Protein AF-A0A1M6Z932-F1 (afdb_monomer_lite)

Secondary structure (DSSP, 8-state):
-------------------TTSTTTTSTTTSTT-EEETTEEHHHHH--SS-TTS--PPPHHHHHHHHHHHHHHHHHHHHH-SPPEEEE----HHHHHHTT--TT-GGGGT---EEE-

pLDDT: mean 80.78, std 24.27, range [32.44, 98.62]

Organism: Xylanibacter ruminicola (NCBI:txid839)

InterPro domains:
  IPR009045 Peptidase M74/Hedgehog-like, zinc-binding domain superfamily [G3DSA:3.30.1380.10] (39-117)
  IPR009045 Peptidase M74/Hedgehog-like, zinc-binding domain superfamily [SSF55166] (39-117)
  IPR013230 Peptidase M15A, C-terminal [PF08291] (40-117)

Radius of gyration: 21.98 Å; chains: 1; bounding box: 64×64×30 Å

Sequence (117 aa):
MEQIIQLNSQAKLSEHLASPSEAALGHSNKLDGSHLSPNFTLGEFTRSASHPEVYNIPSHEAIENLKRLCGWLEELRKRGGEPIRINSGYRSPQLNKAIHGNANSNHMTGCACDIRV

Foldseek 3Di:
DDDDDDDDDDDDDDPDPPDPPPVVVPPPPPQLQPDLDPQDGPVQAQDDPVCNVDGRDADPQLSPLLSVVVVVVVVVCVVVVDDKHFPYFAGDPVRCVVVVHDPPDCSPRRNDTDIDD

Structure (mmCIF, N/CA/C/O backbone):
data_AF-A0A1M6Z932-F1
#
_entry.id   AF-A0A1M6Z932-F1
#
loop_
_atom_site.group_PDB
_atom_site.id
_atom_site.type_symbol
_atom_site.label_atom_id
_atom_site.label_alt_id
_atom_site.label_comp_id
_atom_site.label_asym_id
_atom_site.label_entity_id
_atom_site.label_seq_id
_atom_site.pdbx_PDB_ins_code
_atom_site.Cartn_x
_atom_site.Cartn_y
_atom_site.Cartn_z
_atom_site.occupancy
_atom_site.B_iso_or_equiv
_atom_site.auth_seq_id
_atom_site.auth_comp_id
_atom_site.auth_asym_id
_atom_site.auth_atom_id
_atom_site.pdbx_PDB_model_num
ATOM 1 N N . MET A 1 1 ? 44.412 49.130 12.805 1.00 37.16 1 MET A N 1
ATOM 2 C CA . MET A 1 1 ? 44.266 48.918 11.354 1.00 37.16 1 MET A CA 1
ATOM 3 C C . MET A 1 1 ? 45.080 47.690 10.990 1.00 37.16 1 MET A C 1
ATOM 5 O O . MET A 1 1 ? 46.259 47.696 11.300 1.00 37.16 1 MET A O 1
ATOM 9 N N . GLU A 1 2 ? 44.393 46.694 10.417 1.00 36.62 2 GLU A N 1
ATOM 10 C CA . GLU A 1 2 ? 44.892 45.596 9.553 1.00 36.62 2 GLU A CA 1
ATOM 11 C C . GLU A 1 2 ? 45.837 44.547 10.191 1.00 36.62 2 GLU A C 1
ATOM 13 O O . GLU A 1 2 ? 46.919 44.875 10.655 1.00 36.62 2 GLU A O 1
ATOM 18 N N . GLN A 1 3 ? 45.344 43.328 10.494 1.00 37.41 3 GLN A N 1
ATOM 19 C CA . GLN A 1 3 ? 45.290 42.100 9.647 1.00 37.41 3 GLN A CA 1
ATOM 20 C C . GLN A 1 3 ? 46.708 41.498 9.425 1.00 37.41 3 GLN A C 1
ATOM 22 O O . GLN A 1 3 ? 47.617 42.222 9.062 1.00 37.41 3 GLN A O 1
ATOM 27 N N . ILE A 1 4 ? 47.034 40.213 9.645 1.00 41.38 4 ILE A N 1
ATOM 28 C CA . ILE A 1 4 ? 46.368 38.965 9.233 1.00 41.38 4 ILE A CA 1
ATOM 29 C C . ILE A 1 4 ? 46.730 37.815 10.200 1.00 41.38 4 ILE A C 1
ATOM 31 O O . ILE A 1 4 ? 47.879 37.635 10.599 1.00 41.38 4 ILE A O 1
ATOM 35 N N . ILE A 1 5 ? 45.705 37.032 10.533 1.00 41.03 5 ILE A N 1
ATOM 36 C CA . ILE A 1 5 ? 45.703 35.820 11.355 1.00 41.03 5 ILE A CA 1
ATOM 37 C C . ILE A 1 5 ? 46.192 34.616 10.537 1.00 41.03 5 ILE A C 1
ATOM 39 O O . ILE A 1 5 ? 45.868 34.463 9.361 1.00 41.03 5 ILE A O 1
ATOM 43 N N . GLN A 1 6 ? 46.951 33.754 11.206 1.00 42.09 6 GLN A N 1
ATOM 44 C CA . GLN A 1 6 ? 47.479 32.477 10.737 1.00 42.09 6 GLN A CA 1
ATOM 45 C C . GLN A 1 6 ? 46.390 31.597 10.089 1.00 42.09 6 GLN A C 1
ATOM 47 O O . GLN A 1 6 ? 45.404 31.228 10.726 1.00 42.09 6 GLN A O 1
ATOM 52 N N . LEU A 1 7 ? 46.583 31.275 8.808 1.00 40.50 7 LEU A N 1
ATOM 53 C CA . LEU A 1 7 ? 45.700 30.454 7.979 1.00 40.50 7 LEU A CA 1
ATOM 54 C C . LEU A 1 7 ? 45.703 28.988 8.436 1.00 40.50 7 LEU A C 1
ATOM 56 O O . LEU A 1 7 ? 46.651 28.252 8.181 1.00 40.50 7 LEU A O 1
ATOM 60 N N . ASN A 1 8 ? 44.594 28.568 9.041 1.00 45.03 8 ASN A N 1
ATOM 61 C CA . ASN A 1 8 ? 44.130 27.183 9.065 1.00 45.03 8 ASN A CA 1
ATOM 62 C C . ASN A 1 8 ? 42.678 27.166 8.560 1.00 45.03 8 ASN A C 1
ATOM 64 O O . ASN A 1 8 ? 41.741 27.390 9.324 1.00 45.03 8 ASN A O 1
ATOM 68 N N . SER A 1 9 ? 42.487 26.902 7.269 1.00 38.88 9 SER A N 1
ATOM 69 C CA . SER A 1 9 ? 41.191 26.563 6.665 1.00 38.88 9 SER A CA 1
ATOM 70 C C . SER A 1 9 ? 41.449 25.525 5.565 1.00 38.88 9 SER A C 1
ATOM 72 O O . SER A 1 9 ? 42.103 25.788 4.566 1.00 38.88 9 SER A O 1
ATOM 74 N N . GLN A 1 10 ? 41.241 24.242 5.858 1.00 40.25 10 GLN A N 1
ATOM 75 C CA . GLN A 1 10 ? 40.000 23.520 5.554 1.00 40.25 10 GLN A CA 1
ATOM 76 C C . GLN A 1 10 ? 39.604 23.589 4.065 1.00 40.25 10 GLN A C 1
ATOM 78 O O . GLN A 1 10 ? 39.072 24.582 3.579 1.00 40.25 10 GLN A O 1
ATOM 83 N N . ALA A 1 11 ? 39.810 22.441 3.412 1.00 42.00 11 ALA A N 1
ATOM 84 C CA . ALA A 1 11 ? 38.933 21.837 2.412 1.00 42.00 11 ALA A CA 1
ATOM 85 C C . ALA A 1 11 ? 38.703 22.578 1.082 1.00 42.00 11 ALA A C 1
ATOM 87 O O . ALA A 1 11 ? 37.637 23.129 0.828 1.00 42.00 11 ALA A O 1
ATOM 88 N N . LYS A 1 12 ? 39.636 22.400 0.145 1.00 48.91 12 LYS A N 1
ATOM 89 C CA . LYS A 1 12 ? 39.306 22.109 -1.259 1.00 48.91 12 LYS A CA 1
ATOM 90 C C . LYS A 1 12 ? 40.349 21.136 -1.780 1.00 48.91 12 LYS A C 1
ATOM 92 O O . LYS A 1 12 ? 41.523 21.470 -1.717 1.00 48.91 12 LYS A O 1
ATOM 97 N N . LEU A 1 13 ? 39.910 19.957 -2.225 1.00 34.41 13 LEU A N 1
ATOM 98 C CA . LEU A 1 13 ? 40.473 19.128 -3.307 1.00 34.41 13 LEU A CA 1
ATOM 99 C C . LEU A 1 13 ? 39.934 17.693 -3.175 1.00 34.41 13 LEU A C 1
ATOM 101 O O . LEU A 1 13 ? 40.584 16.798 -2.648 1.00 34.41 13 LEU A O 1
ATOM 105 N N . SER A 1 14 ? 38.704 17.488 -3.631 1.00 34.81 14 SER A N 1
ATOM 106 C CA . SER A 1 14 ? 38.351 16.363 -4.503 1.00 34.81 14 SER A CA 1
ATOM 107 C C . SER A 1 14 ? 36.891 16.533 -4.905 1.00 34.81 14 SER A C 1
ATOM 109 O O . SER A 1 14 ? 35.972 16.379 -4.106 1.00 34.81 14 SER A O 1
ATOM 111 N N . GLU A 1 15 ? 36.680 16.900 -6.164 1.00 47.06 15 GLU A N 1
ATOM 112 C CA . GLU A 1 15 ? 35.437 16.584 -6.852 1.00 47.06 15 GLU A CA 1
ATOM 113 C C . GLU A 1 15 ? 35.344 15.056 -6.899 1.00 47.06 15 GLU A C 1
ATOM 115 O O . GLU A 1 15 ? 35.921 14.404 -7.767 1.00 47.06 15 GLU A O 1
ATOM 120 N N . HIS A 1 16 ? 34.691 14.466 -5.901 1.00 38.94 16 HIS A N 1
ATOM 121 C CA . HIS A 1 16 ? 34.265 13.082 -5.976 1.00 38.94 16 HIS A CA 1
ATOM 122 C C . HIS A 1 16 ? 32.884 13.095 -6.623 1.00 38.94 16 HIS A C 1
ATOM 124 O O . HIS A 1 16 ? 31.900 13.516 -6.017 1.00 38.94 16 HIS A O 1
ATOM 130 N N . LEU A 1 17 ? 32.837 12.699 -7.895 1.00 33.44 17 LEU A N 1
ATOM 131 C CA . LEU A 1 17 ? 31.606 12.328 -8.578 1.00 33.44 17 LEU A CA 1
ATOM 132 C C . LEU A 1 17 ? 30.927 11.249 -7.728 1.00 33.44 17 LEU A C 1
ATOM 134 O O . LEU A 1 17 ? 31.332 10.088 -7.769 1.00 33.44 17 LEU A O 1
ATOM 138 N N . ALA A 1 18 ? 29.940 11.642 -6.922 1.00 35.62 18 ALA A N 1
ATOM 139 C CA . ALA A 1 18 ? 29.128 10.698 -6.175 1.00 35.62 18 ALA A CA 1
ATOM 140 C C . ALA A 1 18 ? 28.522 9.719 -7.182 1.00 35.62 18 ALA A C 1
ATOM 142 O O . ALA A 1 18 ? 27.786 10.105 -8.096 1.00 35.62 18 ALA A O 1
ATOM 143 N N . SER A 1 19 ? 28.900 8.450 -7.054 1.00 36.34 19 SER A N 1
ATOM 144 C CA . SER A 1 19 ? 28.331 7.393 -7.873 1.00 36.34 19 SER A CA 1
ATOM 145 C C . SER A 1 19 ? 26.809 7.340 -7.640 1.00 36.34 19 SER A C 1
ATOM 147 O O . SER A 1 19 ? 26.358 7.626 -6.526 1.00 36.34 19 SER A O 1
ATOM 149 N N . PRO A 1 20 ? 25.992 6.953 -8.638 1.00 48.44 20 PRO A N 1
ATOM 150 C CA . PRO A 1 20 ? 24.529 6.918 -8.515 1.00 48.44 20 PRO A CA 1
ATOM 151 C C . PRO A 1 20 ? 23.977 6.066 -7.355 1.00 48.44 20 PRO A C 1
ATOM 153 O O . PRO A 1 20 ? 22.772 6.082 -7.115 1.00 48.44 20 PRO A O 1
ATOM 156 N N . SER A 1 21 ? 24.820 5.306 -6.645 1.00 46.19 21 SER A N 1
ATOM 157 C CA . SER A 1 21 ? 24.414 4.401 -5.570 1.00 46.19 21 SER A CA 1
ATOM 158 C C . SER A 1 21 ? 24.280 5.060 -4.189 1.00 46.19 21 SER A C 1
ATOM 160 O O . SER A 1 21 ? 23.534 4.539 -3.362 1.00 46.19 21 SER A O 1
ATOM 162 N N . GLU A 1 22 ? 24.907 6.214 -3.921 1.00 33.06 22 GLU A N 1
ATOM 163 C CA . GLU A 1 22 ? 24.823 6.855 -2.591 1.00 33.06 22 GLU A CA 1
ATOM 164 C C . GLU A 1 22 ? 23.517 7.638 -2.372 1.00 33.06 22 GLU A C 1
ATOM 166 O O . GLU A 1 22 ? 23.001 7.686 -1.255 1.00 33.06 22 GLU A O 1
ATOM 171 N N . ALA A 1 23 ? 22.900 8.173 -3.431 1.00 39.50 23 ALA A N 1
ATOM 172 C CA . ALA A 1 23 ? 21.635 8.914 -3.324 1.00 39.50 23 ALA A CA 1
ATOM 173 C C . ALA A 1 23 ? 20.424 8.022 -2.957 1.00 39.50 23 ALA A C 1
ATOM 175 O O . ALA A 1 23 ? 19.415 8.508 -2.435 1.00 39.50 23 ALA A O 1
ATOM 176 N N . ALA A 1 24 ? 20.520 6.710 -3.196 1.00 42.41 24 ALA A N 1
ATOM 177 C CA . ALA A 1 24 ? 19.451 5.750 -2.912 1.00 42.41 24 ALA A CA 1
ATOM 178 C C . ALA A 1 24 ? 19.448 5.242 -1.457 1.00 42.41 24 ALA A C 1
ATOM 180 O O . ALA A 1 24 ? 18.422 4.760 -0.978 1.00 42.41 24 ALA A O 1
ATOM 181 N N . LEU A 1 25 ? 20.561 5.384 -0.728 1.00 40.91 25 LEU A N 1
ATOM 182 C CA . LEU A 1 25 ? 20.703 4.889 0.649 1.00 40.91 25 LEU A CA 1
ATOM 183 C C . LEU A 1 25 ? 20.061 5.810 1.705 1.00 40.91 25 LEU A C 1
ATOM 185 O O . LEU A 1 25 ? 19.853 5.387 2.838 1.00 40.91 25 LEU A O 1
ATOM 189 N N . GLY A 1 26 ? 19.704 7.049 1.345 1.00 32.44 26 GLY A N 1
ATOM 190 C CA . GLY A 1 26 ? 19.175 8.054 2.280 1.00 32.44 26 GLY A CA 1
ATOM 191 C C . GLY A 1 26 ? 17.648 8.206 2.340 1.00 32.44 26 GLY A C 1
ATOM 192 O O . GLY A 1 26 ? 17.151 8.927 3.202 1.00 32.44 26 GLY A O 1
ATOM 193 N N . HIS A 1 27 ? 16.886 7.559 1.449 1.00 41.44 27 HIS A N 1
ATOM 194 C CA . HIS A 1 27 ? 15.440 7.813 1.310 1.00 41.44 27 HIS A CA 1
ATOM 195 C C . HIS A 1 27 ? 14.532 6.759 1.966 1.00 41.44 27 HIS A C 1
ATOM 197 O O . HIS A 1 27 ? 13.346 7.023 2.163 1.00 41.44 27 HIS A O 1
ATOM 203 N N . SER A 1 28 ? 15.051 5.584 2.340 1.00 46.22 28 SER A N 1
ATOM 204 C CA . SER A 1 28 ? 14.222 4.473 2.839 1.00 46.22 28 SER A CA 1
ATOM 205 C C . SER A 1 28 ? 13.705 4.644 4.275 1.00 46.22 28 SER A C 1
ATOM 207 O O . SER A 1 28 ? 12.860 3.861 4.690 1.00 46.22 28 SER A O 1
ATOM 209 N N . ASN A 1 29 ? 14.152 5.666 5.016 1.00 48.38 29 ASN A N 1
ATOM 210 C CA . ASN A 1 29 ? 13.949 5.750 6.472 1.00 48.38 29 ASN A CA 1
ATOM 211 C C . ASN A 1 29 ? 13.135 6.974 6.949 1.00 48.38 29 ASN A C 1
ATOM 213 O O . ASN A 1 29 ? 13.137 7.304 8.131 1.00 48.38 29 ASN A O 1
ATOM 217 N N . LYS A 1 30 ? 12.520 7.732 6.028 1.00 46.53 30 LYS A N 1
ATOM 218 C CA . LYS A 1 30 ? 11.697 8.917 6.365 1.00 46.53 30 LYS A CA 1
ATOM 219 C C . LYS A 1 30 ? 10.206 8.726 6.092 1.00 46.53 30 LYS A C 1
ATOM 221 O O . LYS A 1 30 ? 9.394 9.410 6.706 1.00 46.53 30 LYS A O 1
ATOM 226 N N . LEU A 1 31 ? 9.849 7.846 5.155 1.00 57.81 31 LEU A N 1
ATOM 227 C CA . LEU A 1 31 ? 8.459 7.612 4.753 1.00 57.81 31 LEU A CA 1
ATOM 228 C C . LEU A 1 31 ? 7.871 6.326 5.342 1.00 57.81 31 LEU A C 1
ATOM 230 O O . LEU A 1 31 ? 6.660 6.145 5.289 1.00 57.81 31 LEU A O 1
ATOM 234 N N . ASP A 1 32 ? 8.687 5.446 5.911 1.00 66.94 32 ASP A N 1
ATOM 235 C CA . ASP A 1 32 ? 8.248 4.200 6.545 1.00 66.94 32 ASP A CA 1
ATOM 236 C C . ASP A 1 32 ? 7.232 4.443 7.677 1.00 66.94 32 ASP A C 1
ATOM 238 O O . ASP A 1 32 ? 6.204 3.770 7.733 1.00 66.94 32 ASP A O 1
ATOM 242 N N . GLY A 1 33 ? 7.460 5.467 8.502 1.00 81.19 33 GLY A N 1
ATOM 243 C CA . GLY A 1 33 ? 6.545 5.920 9.551 1.00 81.19 33 GLY A CA 1
ATOM 244 C C . GLY A 1 33 ? 5.436 6.866 9.077 1.00 81.19 33 GLY A C 1
ATOM 245 O O . GLY A 1 33 ? 4.681 7.371 9.905 1.00 81.19 33 GLY A O 1
ATOM 246 N N . SER A 1 34 ? 5.328 7.156 7.774 1.00 91.88 34 SER A N 1
ATOM 247 C CA . SER A 1 34 ? 4.267 8.036 7.270 1.00 91.88 34 SER A CA 1
ATOM 248 C C . SER A 1 34 ? 2.914 7.326 7.293 1.00 91.88 34 SER A C 1
ATOM 250 O O . SER A 1 34 ? 2.778 6.195 6.827 1.00 91.88 34 SER A O 1
ATOM 252 N N . HIS A 1 35 ? 1.899 7.987 7.843 1.00 96.25 35 HIS A N 1
ATOM 253 C CA . HIS A 1 35 ? 0.547 7.441 7.902 1.00 96.25 35 HIS A CA 1
ATOM 254 C C . HIS A 1 35 ? -0.154 7.550 6.544 1.00 96.25 35 HIS A C 1
ATOM 256 O O . HIS A 1 35 ? -0.255 8.634 5.965 1.00 96.25 35 HIS A O 1
ATOM 262 N N . LEU A 1 36 ? -0.676 6.421 6.062 1.00 97.19 36 LEU A N 1
ATOM 263 C CA . LEU A 1 36 ? -1.617 6.361 4.940 1.00 97.19 36 LEU A CA 1
ATOM 264 C C . LEU A 1 36 ? -3.058 6.576 5.422 1.00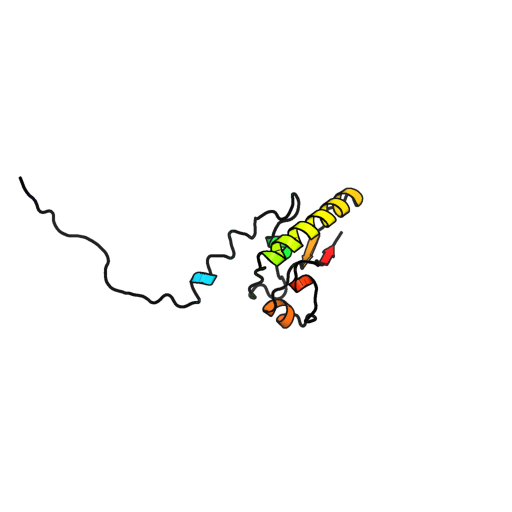 97.19 36 LEU A C 1
ATOM 266 O O . LEU A 1 36 ? -3.886 7.112 4.688 1.00 97.19 36 LEU A O 1
ATOM 270 N N . SER A 1 37 ? -3.331 6.189 6.668 1.00 96.94 37 SER A N 1
ATOM 271 C CA . SER A 1 37 ? -4.552 6.457 7.429 1.00 96.94 37 SER A CA 1
ATOM 272 C C . SER A 1 37 ? -4.242 6.372 8.939 1.00 96.94 37 SER A C 1
ATOM 274 O O . SER A 1 37 ? -3.098 6.080 9.309 1.00 96.94 37 SER A O 1
ATOM 276 N N . PRO A 1 38 ? -5.216 6.615 9.840 1.00 96.56 38 PRO A N 1
ATOM 277 C CA . PRO A 1 38 ? -4.978 6.573 11.284 1.00 96.56 38 PRO A CA 1
ATOM 278 C C . PRO A 1 38 ? -4.330 5.279 11.801 1.00 96.56 38 PRO A C 1
ATOM 280 O O . PRO A 1 38 ? -3.458 5.354 12.662 1.00 96.56 38 PRO A O 1
ATOM 283 N N . ASN A 1 39 ? -4.715 4.110 11.276 1.00 96.69 39 ASN A N 1
ATOM 284 C CA . ASN A 1 39 ? -4.233 2.805 11.749 1.00 96.69 39 ASN A CA 1
ATOM 285 C C . ASN A 1 39 ? -3.240 2.116 10.803 1.00 96.69 39 ASN A C 1
ATOM 287 O O . ASN A 1 39 ? -2.823 1.000 11.102 1.00 96.69 39 ASN A O 1
ATOM 291 N N . PHE A 1 40 ? -2.878 2.746 9.682 1.00 97.38 40 PHE A N 1
ATOM 292 C CA . PHE A 1 40 ? -2.040 2.136 8.651 1.00 97.38 40 PHE A CA 1
ATOM 293 C C . PHE A 1 40 ? -0.915 3.076 8.208 1.00 97.38 40 PHE A C 1
ATOM 295 O O . PHE A 1 40 ? -1.139 4.242 7.865 1.00 97.38 40 PHE A O 1
ATOM 302 N N . THR A 1 41 ? 0.305 2.552 8.182 1.00 97.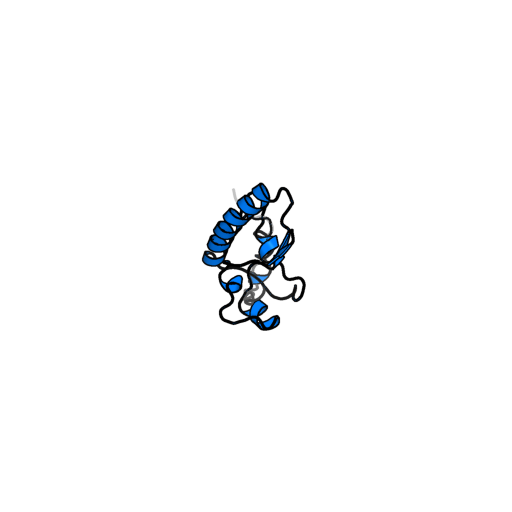19 41 THR A N 1
ATOM 303 C CA . THR A 1 41 ? 1.526 3.263 7.782 1.00 97.19 41 THR A CA 1
ATOM 304 C C . THR A 1 41 ? 2.041 2.769 6.438 1.00 97.19 41 THR A C 1
ATOM 306 O O . THR A 1 41 ? 1.819 1.625 6.050 1.00 97.19 41 THR A O 1
ATOM 309 N N . LEU A 1 42 ? 2.775 3.609 5.712 1.00 96.62 42 LEU A N 1
ATOM 310 C CA . LEU A 1 42 ? 3.362 3.218 4.433 1.00 96.62 42 LEU A CA 1
ATOM 311 C C . LEU A 1 42 ? 4.339 2.044 4.583 1.00 96.62 42 LEU A C 1
ATOM 313 O O . LEU A 1 42 ? 4.358 1.161 3.727 1.00 96.62 42 LEU A O 1
ATOM 317 N N . GLY A 1 43 ? 5.103 1.996 5.678 1.00 95.44 43 GLY A N 1
ATOM 318 C CA . GLY A 1 43 ? 6.045 0.914 5.960 1.00 95.44 43 GLY A CA 1
ATOM 319 C C . GLY A 1 43 ? 5.392 -0.467 6.056 1.00 95.44 43 GLY A C 1
ATOM 320 O O . GLY A 1 43 ? 6.010 -1.459 5.675 1.00 95.44 43 GLY A O 1
ATOM 321 N N . GLU A 1 44 ? 4.137 -0.559 6.503 1.00 95.75 44 GLU A N 1
ATOM 322 C CA . GLU A 1 44 ? 3.388 -1.826 6.520 1.00 95.75 44 GLU A CA 1
ATOM 323 C C . GLU A 1 44 ? 3.064 -2.338 5.112 1.00 95.75 44 GLU A C 1
ATOM 325 O O . GLU A 1 44 ? 3.014 -3.546 4.892 1.00 95.75 44 GLU A O 1
ATOM 330 N N . PHE A 1 45 ? 2.895 -1.434 4.144 1.00 97.25 45 PHE A N 1
ATOM 331 C CA . PHE A 1 45 ? 2.540 -1.781 2.768 1.00 97.25 45 PHE A CA 1
ATOM 332 C C . PHE A 1 45 ? 3.754 -1.970 1.862 1.00 97.25 45 PHE A C 1
ATOM 334 O O . PHE A 1 45 ? 3.616 -2.568 0.799 1.00 97.25 45 PHE A O 1
ATOM 341 N N . THR A 1 46 ? 4.932 -1.480 2.243 1.00 96.31 46 THR A N 1
ATOM 342 C CA . THR A 1 46 ? 6.159 -1.593 1.436 1.00 96.31 46 THR A CA 1
ATOM 343 C C . THR A 1 46 ? 7.123 -2.658 1.951 1.00 96.31 46 THR A C 1
ATOM 345 O O . THR A 1 46 ? 8.084 -3.008 1.265 1.00 96.31 46 THR A O 1
ATOM 348 N N . ARG A 1 47 ? 6.872 -3.243 3.125 1.00 92.81 47 ARG A N 1
ATOM 349 C CA . ARG A 1 47 ? 7.720 -4.303 3.676 1.00 92.81 47 ARG A CA 1
ATOM 350 C C . ARG A 1 47 ? 7.595 -5.605 2.879 1.00 92.81 47 ARG A C 1
ATOM 352 O O . ARG A 1 47 ? 6.497 -6.084 2.613 1.00 92.81 47 ARG A O 1
ATOM 359 N N . SER A 1 48 ? 8.739 -6.216 2.576 1.00 90.69 48 SER A N 1
ATOM 360 C CA . SER A 1 48 ? 8.840 -7.573 2.033 1.00 90.69 48 SER A CA 1
ATOM 361 C C . SER A 1 48 ? 9.654 -8.442 2.985 1.00 90.69 48 SER A C 1
ATOM 363 O O . SER A 1 48 ? 10.816 -8.149 3.246 1.00 90.69 48 SER A O 1
ATOM 365 N N . ALA A 1 49 ? 9.048 -9.505 3.516 1.00 87.38 49 ALA A N 1
ATOM 366 C CA . ALA A 1 49 ? 9.754 -10.455 4.378 1.00 87.38 49 ALA A CA 1
ATOM 367 C C . ALA A 1 49 ? 10.574 -11.482 3.581 1.00 87.38 49 ALA A C 1
ATOM 369 O O . ALA A 1 49 ? 11.558 -12.002 4.093 1.00 87.38 49 ALA A O 1
ATOM 370 N N . SER A 1 50 ? 10.168 -11.786 2.342 1.00 89.38 50 SER A N 1
ATOM 371 C CA . SER A 1 50 ? 10.850 -12.778 1.503 1.00 89.38 50 SER A CA 1
ATOM 372 C C . SER A 1 50 ? 12.068 -12.216 0.777 1.00 89.38 50 SER A C 1
ATOM 374 O O . SER A 1 50 ? 12.981 -12.975 0.484 1.00 89.38 50 SER A O 1
ATOM 376 N N . HIS A 1 51 ? 12.066 -10.911 0.492 1.00 92.88 51 HIS A N 1
ATOM 377 C CA . HIS A 1 51 ? 13.137 -10.210 -0.224 1.00 92.88 51 HIS A CA 1
ATOM 378 C C . HIS A 1 51 ? 13.380 -8.835 0.418 1.00 92.88 51 HIS A C 1
ATOM 380 O O . HIS A 1 51 ? 13.053 -7.807 -0.190 1.00 92.88 51 HIS A O 1
ATOM 386 N N . PRO A 1 52 ? 13.846 -8.787 1.680 1.00 89.06 52 PRO A N 1
ATOM 387 C CA . PRO A 1 52 ? 14.088 -7.532 2.396 1.00 89.06 52 PRO A CA 1
ATOM 388 C C . PRO A 1 52 ? 15.162 -6.653 1.734 1.00 89.06 52 PRO A C 1
ATOM 390 O O . PRO A 1 52 ? 15.196 -5.447 1.962 1.00 89.06 52 PRO A O 1
ATOM 393 N N . GLU A 1 53 ? 16.026 -7.242 0.909 1.00 90.94 53 GLU A N 1
ATOM 394 C CA . GLU A 1 53 ? 17.074 -6.565 0.146 1.00 90.94 53 GLU A CA 1
ATOM 395 C C . GLU A 1 53 ? 16.561 -5.836 -1.105 1.00 90.94 53 GLU A C 1
ATO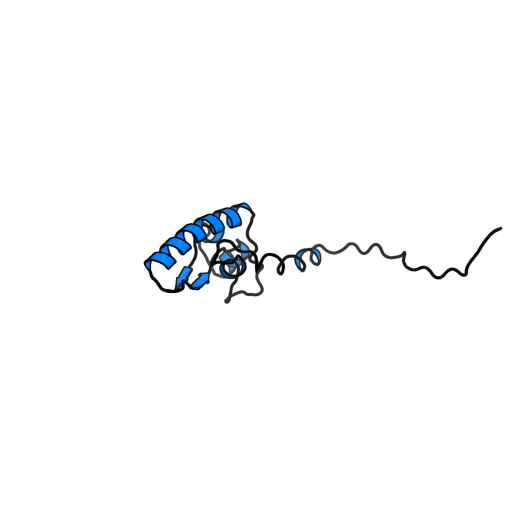M 397 O O . GLU A 1 53 ? 17.265 -4.988 -1.656 1.00 90.94 53 GLU A O 1
ATOM 402 N N . VAL A 1 54 ? 15.345 -6.143 -1.573 1.00 91.94 54 VAL A N 1
ATOM 403 C CA . VAL A 1 54 ? 14.783 -5.522 -2.776 1.00 91.94 54 VAL A CA 1
ATOM 404 C C . VAL A 1 54 ? 14.078 -4.220 -2.419 1.00 91.94 54 VAL A C 1
ATOM 406 O O . VAL A 1 54 ? 13.100 -4.199 -1.672 1.00 91.94 54 VAL A O 1
ATOM 409 N N . TYR A 1 55 ? 14.521 -3.124 -3.036 1.00 90.19 55 TYR A N 1
ATOM 410 C CA . TYR A 1 55 ? 13.874 -1.823 -2.891 1.00 90.19 55 TYR A CA 1
ATOM 411 C C . TYR A 1 55 ? 12.415 -1.866 -3.368 1.00 90.19 55 TYR A C 1
ATOM 413 O O . TYR A 1 55 ? 12.112 -2.014 -4.558 1.00 90.19 55 TYR A O 1
ATOM 421 N N . ASN A 1 56 ? 11.500 -1.691 -2.418 1.00 94.88 56 ASN A N 1
ATOM 422 C CA . ASN A 1 56 ? 10.063 -1.698 -2.650 1.00 94.88 56 ASN A CA 1
ATOM 423 C C . ASN A 1 56 ? 9.458 -0.306 -2.429 1.00 94.88 56 ASN A C 1
ATOM 425 O O . ASN A 1 56 ? 8.682 -0.075 -1.504 1.00 94.88 56 ASN A O 1
ATOM 429 N N . ILE A 1 57 ? 9.872 0.646 -3.265 1.00 94.00 57 ILE A N 1
ATOM 430 C CA . ILE A 1 57 ? 9.504 2.059 -3.132 1.00 94.00 57 ILE A CA 1
ATOM 431 C C . ILE A 1 57 ? 8.331 2.375 -4.080 1.00 94.00 57 ILE A C 1
ATOM 433 O O . ILE A 1 57 ? 8.458 2.144 -5.289 1.00 94.00 57 ILE A O 1
ATOM 437 N N . PRO A 1 58 ? 7.188 2.868 -3.570 1.00 95.75 58 PRO A N 1
ATOM 438 C CA . PRO A 1 58 ? 6.042 3.235 -4.392 1.00 95.75 58 PRO A CA 1
ATOM 439 C C . PRO A 1 58 ? 6.212 4.595 -5.065 1.00 95.75 58 PRO A C 1
ATOM 441 O O . PRO A 1 58 ? 6.877 5.492 -4.549 1.00 95.75 58 PRO A O 1
ATOM 444 N N . SER A 1 59 ? 5.565 4.757 -6.220 1.00 95.69 59 SER A N 1
ATOM 445 C CA . SER A 1 59 ? 5.379 6.066 -6.847 1.00 95.69 59 SER A CA 1
ATOM 446 C C . SER A 1 59 ? 4.356 6.905 -6.070 1.00 95.69 59 SER A C 1
ATOM 448 O O . SER A 1 59 ? 3.573 6.376 -5.280 1.00 95.69 59 SER A O 1
ATOM 450 N N . HIS A 1 60 ? 4.303 8.212 -6.337 1.00 95.88 60 HIS A N 1
ATOM 451 C CA . HIS A 1 60 ? 3.275 9.092 -5.767 1.00 95.88 60 HIS A CA 1
ATOM 452 C C . HIS A 1 60 ? 1.852 8.602 -6.077 1.00 95.88 60 HIS A C 1
ATOM 454 O O . HIS A 1 60 ? 1.000 8.590 -5.197 1.00 95.88 60 HIS A O 1
ATOM 460 N N . GLU A 1 61 ? 1.606 8.138 -7.304 1.00 97.69 61 GLU A N 1
ATOM 461 C CA . GLU A 1 61 ? 0.310 7.577 -7.697 1.00 97.69 61 GLU A CA 1
ATOM 462 C C . GLU A 1 61 ? -0.039 6.320 -6.889 1.00 97.69 61 GLU A C 1
ATOM 464 O O . GLU A 1 61 ? -1.151 6.204 -6.372 1.00 97.69 61 GLU A O 1
ATOM 469 N N . ALA A 1 62 ? 0.924 5.411 -6.711 1.00 97.94 62 ALA A N 1
ATOM 470 C CA . ALA A 1 62 ? 0.725 4.221 -5.895 1.00 97.94 62 ALA A CA 1
ATOM 471 C C . ALA A 1 62 ? 0.454 4.583 -4.425 1.00 97.94 62 ALA A C 1
ATOM 473 O O . ALA A 1 62 ? -0.403 3.964 -3.803 1.00 97.94 62 ALA A O 1
ATOM 474 N N . ILE A 1 63 ? 1.110 5.614 -3.877 1.00 97.88 63 ILE A N 1
ATOM 475 C CA . ILE A 1 63 ? 0.829 6.122 -2.523 1.00 97.88 63 ILE A CA 1
ATOM 476 C C . ILE A 1 63 ? -0.610 6.645 -2.417 1.00 97.88 63 ILE A C 1
ATOM 478 O O . ILE A 1 63 ? -1.301 6.328 -1.450 1.00 97.88 63 ILE A O 1
ATOM 482 N N . GLU A 1 64 ? -1.100 7.403 -3.400 1.00 98.25 64 GLU A N 1
ATOM 483 C CA . GLU A 1 64 ? -2.490 7.881 -3.397 1.00 98.25 64 GLU A CA 1
ATOM 484 C C . GLU A 1 64 ? -3.501 6.729 -3.501 1.00 98.25 64 GLU A C 1
ATOM 486 O O . GLU A 1 64 ? -4.532 6.738 -2.823 1.00 98.25 64 GLU A O 1
ATOM 491 N N . ASN A 1 65 ? -3.193 5.690 -4.279 1.00 98.62 65 ASN A N 1
ATOM 492 C CA . ASN A 1 65 ? -4.007 4.474 -4.324 1.00 98.62 65 ASN A CA 1
ATOM 493 C C . ASN A 1 65 ? -4.001 3.731 -2.983 1.00 98.62 65 ASN A C 1
ATOM 495 O O . ASN A 1 65 ? -5.065 3.347 -2.497 1.00 98.62 65 ASN A O 1
ATOM 499 N N . LEU A 1 66 ? -2.839 3.622 -2.335 1.00 98.50 66 LEU A N 1
ATOM 500 C CA . LEU A 1 66 ? -2.714 3.024 -1.009 1.00 98.50 66 LEU A CA 1
ATOM 501 C C . LEU A 1 66 ? -3.512 3.798 0.048 1.00 98.50 66 LEU A C 1
ATOM 503 O O . LEU A 1 66 ? -4.168 3.172 0.875 1.00 98.50 66 LEU A O 1
ATOM 507 N N . LYS A 1 67 ? -3.532 5.137 0.009 1.00 98.38 67 LYS A N 1
ATOM 508 C CA . LYS A 1 67 ? -4.378 5.949 0.907 1.00 98.38 67 LYS A CA 1
ATOM 509 C C . LYS A 1 67 ? -5.863 5.632 0.726 1.00 98.38 67 LYS A C 1
ATOM 511 O O . LYS A 1 67 ? -6.576 5.438 1.710 1.00 98.38 67 LYS A O 1
ATOM 516 N N . ARG A 1 68 ? -6.334 5.526 -0.525 1.00 98.56 68 ARG A N 1
ATOM 517 C CA . ARG A 1 68 ? -7.725 5.133 -0.825 1.00 98.56 68 ARG A CA 1
ATOM 518 C C . ARG A 1 68 ? -8.022 3.723 -0.321 1.00 98.56 68 ARG A C 1
ATOM 520 O O . ARG A 1 68 ? -9.051 3.518 0.316 1.00 98.56 68 ARG A O 1
ATOM 527 N N . LEU A 1 69 ? -7.117 2.774 -0.566 1.00 98.38 69 LEU A N 1
ATOM 528 C CA . LEU A 1 69 ? -7.212 1.401 -0.068 1.00 98.38 69 LEU A CA 1
ATOM 529 C C . LEU A 1 69 ? -7.299 1.368 1.465 1.00 98.38 69 LEU A C 1
ATOM 531 O O . LEU A 1 69 ? -8.177 0.703 2.008 1.00 98.38 69 LEU A O 1
ATOM 535 N N . CYS A 1 70 ? -6.456 2.136 2.160 1.00 98.31 70 CYS A N 1
ATOM 536 C CA . CYS A 1 70 ? -6.479 2.236 3.618 1.00 98.31 70 CYS A CA 1
ATOM 537 C C . CYS A 1 70 ? -7.814 2.781 4.134 1.00 98.31 70 CYS A C 1
ATOM 539 O O . CYS A 1 70 ? -8.319 2.268 5.124 1.00 98.31 70 CYS A O 1
ATOM 541 N N . GLY A 1 71 ? -8.448 3.729 3.434 1.00 98.00 71 GLY A N 1
ATOM 542 C CA . GLY A 1 71 ? -9.802 4.185 3.770 1.00 98.00 71 GLY A CA 1
ATOM 543 C C . GLY A 1 71 ? -10.826 3.042 3.836 1.00 98.00 71 GLY A C 1
ATOM 544 O O . GLY A 1 71 ? -11.618 2.975 4.774 1.00 98.00 71 GLY A O 1
ATOM 545 N N . TRP A 1 72 ? -10.768 2.091 2.899 1.00 97.56 72 TRP A N 1
ATOM 546 C CA . TRP A 1 72 ? -11.621 0.895 2.931 1.00 97.56 72 TRP A CA 1
ATOM 547 C C . TRP A 1 72 ? -11.254 -0.066 4.064 1.00 97.56 72 TRP A C 1
ATOM 549 O O . TRP A 1 72 ? -12.142 -0.638 4.696 1.00 97.56 72 TRP A O 1
ATOM 559 N N . LEU A 1 73 ? -9.960 -0.231 4.345 1.00 97.38 73 LEU A N 1
ATOM 560 C CA . LEU A 1 73 ? -9.488 -1.079 5.442 1.00 97.38 73 LEU A CA 1
ATOM 561 C C . LEU A 1 73 ? -9.900 -0.531 6.813 1.00 97.38 73 LEU A C 1
ATOM 563 O O . LEU A 1 73 ? -10.220 -1.314 7.701 1.00 97.38 73 LEU A O 1
ATOM 567 N N . GLU A 1 74 ? -9.954 0.791 6.990 1.00 97.56 74 GLU A N 1
ATOM 568 C CA . GLU A 1 74 ? -10.469 1.409 8.219 1.00 97.56 74 GLU A CA 1
ATOM 569 C C . GLU A 1 74 ? -11.944 1.058 8.444 1.00 97.56 74 GLU A C 1
ATOM 571 O O . GLU A 1 74 ? -12.339 0.683 9.548 1.00 97.56 74 GLU A O 1
ATOM 576 N N . GLU A 1 75 ? -12.766 1.115 7.394 1.00 96.88 75 GLU A N 1
ATOM 577 C CA . GLU A 1 75 ? -14.172 0.709 7.476 1.00 96.88 75 GLU A CA 1
ATOM 578 C C . GLU A 1 75 ? -14.324 -0.791 7.745 1.00 96.88 75 GLU A C 1
ATOM 580 O O . GLU A 1 75 ? -15.173 -1.195 8.544 1.00 96.88 75 GLU A O 1
ATOM 585 N N . LEU A 1 76 ? -13.472 -1.623 7.138 1.00 95.25 76 LEU A N 1
ATOM 586 C CA . LEU A 1 76 ? -13.437 -3.059 7.412 1.00 95.25 76 LEU A CA 1
ATOM 587 C C . LEU A 1 76 ? -13.061 -3.338 8.875 1.00 95.25 76 LEU A C 1
ATOM 589 O O . LEU A 1 76 ? -13.741 -4.119 9.538 1.00 95.25 76 LEU A O 1
ATOM 593 N N . ARG A 1 77 ? -12.044 -2.646 9.403 1.00 95.94 77 ARG A N 1
ATOM 594 C CA . ARG A 1 77 ? -11.598 -2.747 10.800 1.00 95.94 77 ARG A CA 1
ATOM 595 C C . ARG A 1 77 ? -12.714 -2.357 11.770 1.00 95.94 77 ARG A C 1
ATOM 597 O O . ARG A 1 77 ? -12.982 -3.090 12.718 1.00 95.94 77 ARG A O 1
ATOM 604 N N . LYS A 1 78 ? -13.407 -1.238 11.517 1.00 95.56 78 LYS A N 1
ATOM 605 C CA . LYS A 1 78 ? -14.539 -0.775 12.344 1.00 95.56 78 LYS A CA 1
ATOM 606 C C . LYS A 1 78 ? -15.670 -1.799 12.412 1.00 95.56 78 LYS A C 1
ATOM 608 O O . LYS A 1 78 ? -16.265 -1.973 13.469 1.00 95.56 78 LYS A O 1
ATOM 613 N N . ARG A 1 79 ? -15.978 -2.461 11.293 1.00 95.19 79 ARG A N 1
ATOM 614 C CA . ARG A 1 79 ? -17.055 -3.463 11.213 1.00 95.19 79 ARG A CA 1
ATOM 615 C C . ARG A 1 79 ? -16.656 -4.808 11.812 1.00 95.19 79 ARG A C 1
ATOM 617 O O . ARG A 1 79 ? -17.506 -5.475 12.388 1.00 95.19 79 ARG A O 1
ATOM 624 N N . GLY A 1 80 ? -15.394 -5.203 11.649 1.00 90.75 80 GLY A N 1
ATOM 625 C CA . GLY A 1 80 ? -14.874 -6.473 12.153 1.00 90.75 80 GLY A CA 1
ATOM 626 C C . GLY A 1 80 ? -14.574 -6.469 13.651 1.00 90.75 80 GLY A C 1
ATOM 627 O O . GLY A 1 80 ? -14.580 -7.529 14.261 1.00 90.75 80 GLY A O 1
ATOM 628 N N . GLY A 1 81 ? -14.306 -5.304 14.248 1.00 90.06 81 GLY A N 1
ATOM 629 C CA . GLY A 1 81 ? -13.960 -5.177 15.670 1.00 90.06 81 GLY A CA 1
ATOM 630 C C . GLY A 1 81 ? -12.537 -5.629 16.024 1.00 90.06 81 GLY A C 1
ATOM 631 O O . GLY A 1 81 ? -12.067 -5.330 17.117 1.00 90.06 81 GLY A O 1
ATOM 632 N N . GLU A 1 82 ? -11.831 -6.274 15.093 1.00 88.94 82 GLU A N 1
ATOM 633 C CA . GLU A 1 82 ? -10.477 -6.801 15.274 1.00 88.94 82 GLU A CA 1
ATOM 634 C C . GLU A 1 82 ? -9.427 -6.004 14.476 1.00 88.94 82 GLU A C 1
ATOM 636 O O . GLU A 1 82 ? -9.730 -5.429 13.420 1.00 88.94 82 GLU A O 1
ATOM 641 N N . PRO A 1 83 ? -8.164 -5.951 14.940 1.00 92.69 83 PRO A N 1
ATOM 642 C CA . PRO A 1 83 ? -7.080 -5.345 14.182 1.00 92.69 83 PRO A CA 1
ATOM 643 C C . PRO A 1 83 ? -6.776 -6.086 12.874 1.00 92.69 83 PRO A C 1
ATOM 645 O O . PRO A 1 83 ? -6.490 -7.277 12.875 1.00 92.69 83 PRO A O 1
ATOM 648 N N . ILE A 1 84 ? -6.710 -5.352 11.763 1.00 96.62 84 ILE A N 1
ATOM 649 C CA . ILE A 1 84 ? -6.242 -5.886 10.476 1.00 96.62 84 ILE A CA 1
ATOM 650 C C . ILE A 1 84 ? -4.714 -5.815 10.424 1.00 96.62 84 ILE A C 1
ATOM 652 O O . ILE A 1 84 ? -4.142 -4.746 10.635 1.00 96.62 84 ILE A O 1
ATOM 656 N N . ARG A 1 85 ? -4.054 -6.932 10.100 1.00 95.81 85 ARG A N 1
ATOM 657 C CA . ARG A 1 85 ? -2.605 -6.991 9.853 1.00 95.81 85 ARG A CA 1
ATOM 658 C C . ARG A 1 85 ? -2.316 -7.063 8.360 1.00 95.81 85 ARG A C 1
ATOM 660 O O . ARG A 1 85 ? -2.888 -7.900 7.662 1.00 95.81 85 ARG A O 1
ATOM 667 N N . ILE A 1 86 ? -1.390 -6.233 7.891 1.00 96.38 86 ILE A N 1
ATOM 668 C CA . ILE A 1 86 ? -0.936 -6.239 6.498 1.00 96.38 86 ILE A CA 1
ATOM 669 C C . ILE A 1 86 ? 0.181 -7.273 6.345 1.00 96.38 86 ILE A C 1
ATOM 671 O O . ILE A 1 86 ? 1.236 -7.158 6.967 1.00 96.38 86 ILE A O 1
ATOM 675 N N . ASN A 1 87 ? -0.057 -8.300 5.528 1.00 94.19 87 ASN A N 1
ATOM 676 C CA . ASN A 1 87 ? 0.959 -9.297 5.186 1.00 94.19 87 ASN A CA 1
ATOM 677 C C . ASN A 1 87 ? 1.814 -8.818 4.009 1.00 94.19 87 ASN A C 1
ATOM 679 O O . ASN A 1 87 ? 3.022 -9.044 3.988 1.00 94.19 87 ASN A O 1
ATOM 683 N N . SER A 1 88 ? 1.179 -8.188 3.017 1.00 94.06 88 SER A N 1
ATOM 684 C CA . SER A 1 88 ? 1.862 -7.561 1.888 1.00 94.06 88 SER A CA 1
ATOM 685 C C . SER A 1 88 ? 1.008 -6.436 1.294 1.00 94.06 88 SER A C 1
ATOM 687 O O . SER A 1 88 ? -0.219 -6.513 1.310 1.00 94.06 88 SER A O 1
ATOM 689 N N . GLY A 1 89 ? 1.645 -5.387 0.774 1.00 96.06 89 GLY A N 1
ATOM 690 C CA . GLY A 1 89 ? 0.971 -4.250 0.146 1.00 96.06 89 GLY A CA 1
ATOM 691 C C . GLY A 1 89 ? 1.501 -3.993 -1.259 1.00 96.06 89 GLY A C 1
ATOM 692 O O . GLY A 1 89 ? 1.435 -4.865 -2.123 1.00 96.06 89 GLY A O 1
ATOM 693 N N . TYR A 1 90 ? 2.038 -2.800 -1.489 1.00 98.12 90 TYR A N 1
ATOM 694 C CA . TYR A 1 90 ? 2.660 -2.442 -2.756 1.00 98.12 90 TYR A CA 1
ATOM 695 C C . TYR A 1 90 ? 3.817 -3.384 -3.120 1.00 98.12 90 TYR A C 1
ATOM 697 O O . TYR A 1 90 ? 4.559 -3.850 -2.253 1.00 98.12 90 TYR A O 1
ATOM 705 N N . ARG A 1 91 ? 3.988 -3.643 -4.420 1.00 97.62 91 ARG A N 1
ATOM 706 C CA . ARG A 1 91 ? 5.125 -4.396 -4.962 1.00 97.62 91 ARG A CA 1
ATOM 707 C C . ARG A 1 91 ? 5.741 -3.646 -6.134 1.00 97.62 91 ARG A C 1
ATOM 709 O O . ARG A 1 91 ? 5.104 -3.498 -7.171 1.00 97.62 91 ARG A O 1
ATOM 716 N N . SER A 1 92 ? 6.998 -3.234 -6.003 1.00 97.06 92 SER A N 1
ATOM 717 C CA . SER A 1 92 ? 7.768 -2.684 -7.117 1.00 97.06 92 SER A CA 1
ATOM 718 C C . SER A 1 92 ? 7.877 -3.712 -8.250 1.00 97.06 92 SER A C 1
ATOM 720 O O . SER A 1 92 ? 7.803 -4.918 -7.991 1.00 97.06 92 SER A O 1
ATOM 722 N N . PRO A 1 93 ? 8.082 -3.291 -9.510 1.00 96.44 93 PRO A N 1
ATOM 723 C CA . PRO A 1 93 ? 8.292 -4.229 -10.614 1.00 96.44 93 PRO A CA 1
ATOM 724 C C . P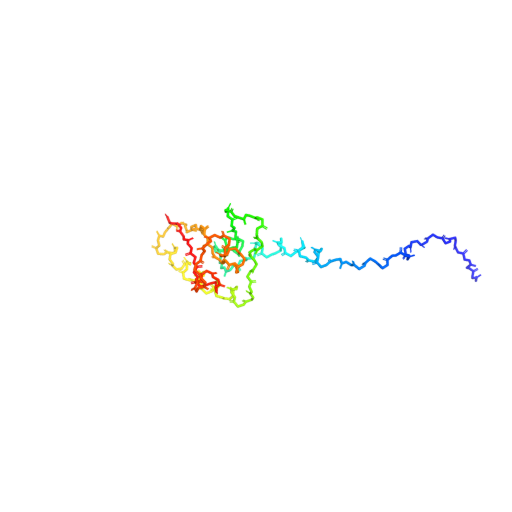RO A 1 93 ? 9.408 -5.245 -10.337 1.00 96.44 93 PRO A C 1
ATOM 726 O O . PRO A 1 93 ? 9.277 -6.422 -10.674 1.00 96.44 93 PRO A O 1
ATOM 729 N N . GLN A 1 94 ? 10.482 -4.803 -9.677 1.00 96.25 94 GLN A N 1
ATOM 730 C CA . GLN A 1 94 ? 11.611 -5.636 -9.270 1.00 96.25 94 GLN A CA 1
ATOM 731 C C . GLN A 1 94 ? 11.182 -6.683 -8.239 1.00 96.25 94 GLN A C 1
ATOM 733 O O . GLN A 1 94 ? 11.428 -7.870 -8.451 1.00 96.25 94 GLN A O 1
ATOM 738 N N . LEU A 1 95 ? 10.496 -6.265 -7.169 1.00 96.75 95 LEU A N 1
ATOM 739 C CA . LEU A 1 95 ? 10.011 -7.185 -6.141 1.00 96.75 95 LEU A CA 1
ATOM 740 C C . LEU A 1 95 ? 8.985 -8.165 -6.711 1.00 96.75 95 LEU A C 1
ATOM 742 O O . LEU A 1 95 ? 9.090 -9.365 -6.479 1.00 96.75 95 LEU A O 1
ATOM 746 N N . ASN A 1 96 ? 8.017 -7.672 -7.488 1.00 97.38 96 ASN A N 1
ATOM 747 C CA . ASN A 1 96 ? 6.985 -8.503 -8.096 1.00 97.38 96 ASN A CA 1
ATOM 748 C C . ASN A 1 96 ? 7.604 -9.579 -8.997 1.00 97.38 96 ASN A C 1
ATOM 750 O O . ASN A 1 96 ? 7.202 -10.735 -8.923 1.00 97.38 96 ASN A O 1
ATOM 754 N N . LYS A 1 97 ? 8.630 -9.234 -9.785 1.00 96.81 97 LYS A N 1
ATOM 755 C CA . LYS A 1 97 ? 9.371 -10.210 -10.594 1.00 96.81 97 LYS A CA 1
ATOM 756 C C . LYS A 1 97 ? 10.138 -11.221 -9.734 1.00 96.81 97 LYS A C 1
ATOM 758 O O . LYS A 1 97 ? 10.106 -12.405 -10.060 1.00 96.81 97 LYS A O 1
ATOM 763 N N . ALA A 1 98 ? 10.800 -10.774 -8.663 1.00 96.00 98 ALA A N 1
ATOM 764 C CA . ALA A 1 98 ? 11.572 -11.639 -7.764 1.00 96.00 98 ALA A CA 1
ATOM 765 C C . ALA A 1 98 ? 10.703 -12.720 -7.102 1.00 96.00 98 ALA A C 1
ATOM 767 O O . ALA A 1 98 ? 11.126 -13.862 -6.977 1.00 96.00 98 ALA A O 1
ATOM 768 N N . ILE A 1 99 ? 9.453 -12.387 -6.766 1.00 95.31 99 ILE A N 1
ATOM 769 C CA . ILE A 1 99 ? 8.490 -13.337 -6.188 1.00 95.31 99 ILE A CA 1
ATOM 770 C C . ILE A 1 99 ? 7.633 -14.068 -7.236 1.00 95.31 99 ILE A C 1
ATOM 772 O O . ILE A 1 99 ? 6.640 -14.696 -6.874 1.00 95.31 99 ILE A O 1
ATOM 776 N N . HIS A 1 100 ? 7.964 -13.954 -8.527 1.00 96.31 100 HIS A N 1
ATOM 777 C CA . HIS A 1 100 ? 7.201 -14.539 -9.640 1.00 96.31 100 HIS A CA 1
ATOM 778 C C . HIS A 1 100 ? 5.727 -14.091 -9.709 1.00 96.31 100 HIS A C 1
ATOM 780 O O . HIS A 1 100 ? 4.840 -14.849 -10.103 1.00 96.31 100 HIS A O 1
ATOM 786 N N . GLY A 1 101 ? 5.453 -12.845 -9.326 1.00 94.25 101 GLY A N 1
ATOM 787 C CA . GLY A 1 101 ? 4.131 -12.238 -9.397 1.00 94.25 101 GLY A CA 1
ATOM 788 C C . GLY A 1 101 ? 3.665 -11.961 -10.829 1.00 94.25 101 GLY A C 1
ATOM 789 O O . GLY A 1 101 ? 4.455 -11.811 -11.762 1.00 94.25 101 GLY A O 1
ATOM 790 N N . ASN A 1 102 ? 2.346 -11.854 -11.002 1.00 96.69 102 ASN A N 1
ATOM 791 C CA . ASN A 1 102 ? 1.732 -11.508 -12.285 1.00 96.69 102 ASN A CA 1
ATOM 792 C C . ASN A 1 102 ? 2.103 -10.068 -12.693 1.00 96.69 102 ASN A C 1
ATOM 794 O O . ASN A 1 102 ? 2.074 -9.164 -11.857 1.00 96.69 102 ASN A O 1
ATOM 798 N N . ALA A 1 103 ? 2.417 -9.846 -13.972 1.00 94.88 103 ALA A N 1
ATOM 799 C CA . ALA A 1 103 ? 2.766 -8.530 -14.514 1.00 94.88 103 ALA A CA 1
ATOM 800 C C . ALA A 1 103 ? 1.634 -7.489 -14.402 1.00 94.88 103 ALA A C 1
ATOM 802 O O . ALA A 1 103 ? 1.911 -6.298 -14.319 1.00 94.88 103 ALA A O 1
ATOM 803 N N . ASN A 1 104 ? 0.377 -7.936 -14.344 1.00 95.50 104 ASN A N 1
ATOM 804 C CA . ASN A 1 104 ? -0.814 -7.092 -14.207 1.00 95.50 104 ASN A CA 1
ATOM 805 C C . ASN A 1 104 ? -1.363 -7.088 -12.766 1.00 95.50 104 ASN A C 1
ATOM 807 O O . ASN A 1 104 ? -2.557 -6.895 -12.546 1.00 95.50 104 ASN A O 1
ATOM 811 N N . SER A 1 105 ? -0.518 -7.375 -11.771 1.00 96.94 105 SER A N 1
ATOM 812 C CA . SER A 1 105 ? -0.922 -7.426 -10.365 1.00 96.94 105 SER A CA 1
ATOM 813 C C . SER A 1 105 ? -1.279 -6.040 -9.820 1.00 96.94 105 SER A C 1
ATOM 815 O O . SER A 1 105 ? -0.477 -5.110 -9.892 1.00 96.94 105 SER A O 1
ATOM 817 N N . ASN A 1 106 ? -2.430 -5.923 -9.153 1.00 97.88 106 ASN A N 1
ATOM 818 C CA . ASN A 1 106 ? -2.853 -4.684 -8.485 1.00 97.88 106 ASN A CA 1
ATOM 819 C C . ASN A 1 106 ? -1.961 -4.288 -7.294 1.00 97.88 106 ASN A C 1
ATOM 821 O O . ASN A 1 106 ? -2.012 -3.146 -6.836 1.00 97.88 106 ASN A O 1
ATOM 825 N N . HIS A 1 107 ? -1.100 -5.189 -6.808 1.00 97.56 107 HIS A N 1
ATOM 826 C CA . HIS A 1 107 ? -0.061 -4.812 -5.849 1.00 97.56 107 HIS A CA 1
ATOM 827 C C . HIS A 1 107 ? 0.923 -3.802 -6.458 1.00 97.56 107 HIS A C 1
ATOM 829 O O . HIS A 1 107 ? 1.425 -2.932 -5.754 1.00 97.56 107 HIS A O 1
ATOM 835 N N . MET A 1 108 ? 1.176 -3.868 -7.770 1.00 97.75 108 MET A N 1
ATOM 836 C CA . MET A 1 108 ? 2.093 -2.945 -8.450 1.00 97.75 108 MET A CA 1
ATOM 837 C C . MET A 1 108 ? 1.522 -1.537 -8.612 1.00 97.75 108 MET A C 1
ATOM 839 O O . MET A 1 108 ? 2.275 -0.587 -8.796 1.00 97.75 108 MET A O 1
ATOM 843 N N . THR A 1 109 ? 0.201 -1.385 -8.525 1.00 97.94 109 THR A N 1
ATOM 844 C CA . THR A 1 109 ? -0.481 -0.090 -8.644 1.00 97.94 109 THR A CA 1
ATOM 845 C C . THR A 1 109 ? -0.898 0.489 -7.291 1.00 97.94 109 THR A C 1
ATOM 847 O O . THR A 1 109 ? -1.461 1.578 -7.245 1.00 97.94 109 THR A O 1
A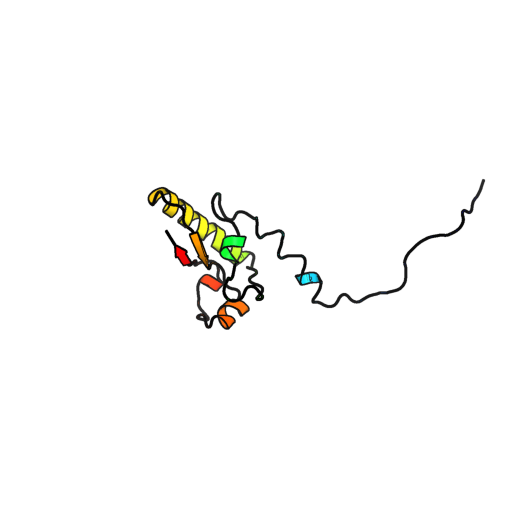TOM 850 N N . GLY A 1 110 ? -0.621 -0.203 -6.177 1.00 97.88 110 GLY A N 1
ATOM 851 C CA . GLY A 1 110 ? -1.063 0.214 -4.840 1.00 97.88 110 GLY A CA 1
ATOM 852 C C . GLY A 1 110 ? -2.565 0.018 -4.593 1.00 97.88 110 GLY A C 1
ATOM 853 O O . GLY A 1 110 ? -3.104 0.557 -3.633 1.00 97.88 110 GLY A O 1
ATOM 854 N N . CYS A 1 111 ? -3.245 -0.750 -5.449 1.00 98.25 111 CYS A N 1
ATOM 855 C CA . CYS A 1 111 ? -4.687 -1.000 -5.376 1.00 98.25 111 CYS A CA 1
ATOM 856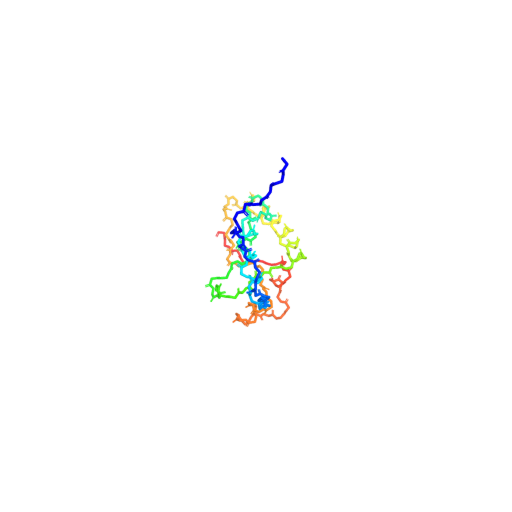 C C . CYS A 1 111 ? -5.043 -2.340 -4.711 1.00 98.25 111 CYS A C 1
ATOM 858 O O . CYS A 1 111 ? -6.215 -2.710 -4.675 1.00 98.25 111 CYS A O 1
ATOM 860 N N . ALA A 1 112 ? -4.057 -3.089 -4.215 1.00 97.69 112 ALA A N 1
ATOM 861 C CA . ALA A 1 112 ? -4.274 -4.352 -3.521 1.00 97.69 112 ALA A CA 1
ATOM 862 C C . ALA A 1 112 ? -3.325 -4.521 -2.333 1.00 97.69 112 ALA A C 1
ATOM 864 O O . ALA A 1 112 ? -2.213 -3.991 -2.312 1.00 97.69 112 ALA A O 1
ATOM 865 N N . CYS A 1 113 ? -3.784 -5.299 -1.359 1.00 97.62 113 CYS A N 1
ATOM 866 C CA . CYS A 1 113 ? -2.994 -5.763 -0.232 1.00 97.62 113 CYS A CA 1
ATOM 867 C C . CYS A 1 113 ? -3.492 -7.141 0.208 1.00 97.62 113 CYS A C 1
ATOM 869 O O . CYS A 1 113 ? -4.672 -7.461 0.053 1.00 97.62 113 CYS A O 1
ATOM 871 N N . ASP A 1 114 ? -2.584 -7.927 0.773 1.00 96.19 114 ASP A N 1
ATOM 872 C CA . ASP A 1 114 ? -2.900 -9.180 1.442 1.00 96.19 114 ASP A CA 1
ATOM 873 C C . ASP A 1 114 ? -3.012 -8.907 2.938 1.00 96.19 114 ASP A C 1
ATOM 875 O O . ASP A 1 114 ? -2.075 -8.387 3.554 1.00 96.19 114 ASP A O 1
ATOM 879 N N . ILE A 1 115 ? -4.137 -9.291 3.534 1.00 95.62 115 ILE A N 1
ATOM 880 C CA . ILE A 1 115 ? -4.429 -9.036 4.946 1.00 95.62 115 ILE A CA 1
ATOM 881 C C . ILE A 1 115 ? -4.614 -10.325 5.747 1.00 95.62 115 ILE A C 1
ATOM 883 O O . ILE A 1 115 ? -4.866 -11.398 5.197 1.00 95.62 115 ILE A O 1
ATOM 887 N N . ARG A 1 116 ? -4.503 -10.206 7.069 1.00 93.75 116 ARG A N 1
ATOM 888 C CA . ARG A 1 116 ? -4.966 -11.189 8.052 1.00 93.75 116 ARG A CA 1
ATOM 889 C C . ARG A 1 116 ? -5.829 -10.470 9.089 1.00 93.75 116 ARG A C 1
ATOM 891 O O . ARG A 1 116 ? -5.428 -9.407 9.566 1.00 93.75 116 ARG A O 1
ATOM 898 N N . VAL A 1 117 ? -6.972 -11.065 9.413 1.00 86.69 117 VAL A N 1
ATOM 899 C CA . VAL A 1 117 ? -7.873 -10.678 10.511 1.00 86.69 117 VAL A CA 1
ATOM 900 C C . VAL A 1 117 ? -7.865 -11.748 11.589 1.00 86.69 117 VAL A C 1
ATOM 902 O O . VAL A 1 117 ? -7.555 -12.911 11.235 1.00 86.69 117 VAL A O 1
#